Protein AF-A0A268R2W1-F1 (afdb_monomer_lite)

pLDDT: mean 86.7, std 15.05, range [46.5, 98.19]

Radius of gyration: 17.57 Å; chains: 1; bounding box: 34×50×30 Å

Structure (mmCIF, N/CA/C/O backbone):
data_AF-A0A268R2W1-F1
#
_entry.id   AF-A0A268R2W1-F1
#
loop_
_atom_site.group_PDB
_atom_site.id
_atom_site.type_symbol
_atom_site.label_atom_id
_atom_site.label_alt_id
_atom_site.label_comp_id
_atom_site.label_asym_id
_atom_site.label_entity_id
_atom_site.label_seq_id
_atom_site.pdbx_PDB_ins_code
_atom_site.Cartn_x
_atom_site.Cartn_y
_atom_site.Cartn_z
_atom_site.occupancy
_atom_site.B_iso_or_equiv
_atom_site.auth_seq_id
_atom_site.auth_comp_id
_atom_site.auth_asym_id
_atom_site.auth_atom_id
_atom_site.pdbx_PDB_model_num
ATOM 1 N N . LEU A 1 1 ? 11.071 21.072 -6.041 1.00 54.88 1 LEU A N 1
ATOM 2 C CA . LEU A 1 1 ? 11.871 21.108 -4.800 1.00 54.88 1 LEU A CA 1
ATOM 3 C C . LEU A 1 1 ? 11.806 22.559 -4.381 1.00 54.88 1 LEU A C 1
ATOM 5 O O . LEU A 1 1 ? 12.021 23.382 -5.254 1.00 54.88 1 LEU A O 1
ATOM 9 N N . ARG A 1 2 ? 11.337 22.878 -3.172 1.00 46.50 2 ARG A N 1
ATOM 10 C CA . ARG A 1 2 ? 11.274 24.281 -2.748 1.00 46.50 2 ARG A CA 1
ATOM 11 C C . ARG A 1 2 ? 12.691 24.638 -2.313 1.00 46.50 2 ARG A C 1
ATOM 13 O O . ARG A 1 2 ? 13.220 23.981 -1.420 1.00 46.50 2 ARG A O 1
ATOM 20 N N . GLU A 1 3 ? 13.327 25.516 -3.070 1.00 58.03 3 GLU A N 1
ATOM 21 C CA . GLU A 1 3 ? 14.654 26.033 -2.762 1.00 58.03 3 GLU A CA 1
ATOM 22 C C . GLU A 1 3 ? 14.500 27.011 -1.596 1.00 58.03 3 GLU A C 1
ATOM 24 O O . GLU A 1 3 ? 13.631 27.882 -1.639 1.00 58.03 3 GLU A O 1
ATOM 29 N N . ASN A 1 4 ? 15.285 26.830 -0.535 1.00 55.16 4 ASN A N 1
ATOM 30 C CA . ASN A 1 4 ? 15.427 27.852 0.497 1.00 55.16 4 ASN A CA 1
ATOM 31 C C . ASN A 1 4 ? 16.580 28.748 0.052 1.00 55.16 4 ASN A C 1
ATOM 33 O O . ASN A 1 4 ? 17.713 28.580 0.501 1.00 55.16 4 ASN A O 1
ATOM 37 N N . SER A 1 5 ? 16.274 29.628 -0.893 1.00 59.16 5 SER A N 1
ATOM 38 C CA . SER A 1 5 ? 17.209 30.620 -1.408 1.00 59.16 5 SER A CA 1
ATOM 39 C C . SER A 1 5 ? 16.667 31.984 -1.013 1.00 59.16 5 SER A C 1
ATOM 41 O O . SER A 1 5 ? 15.754 32.501 -1.651 1.00 59.16 5 SER A O 1
ATOM 43 N N . SER A 1 6 ? 17.156 32.533 0.099 1.00 63.03 6 SER A N 1
ATOM 44 C CA . SER A 1 6 ? 16.864 33.913 0.492 1.00 63.03 6 SER A CA 1
ATOM 45 C C . SER A 1 6 ? 17.989 34.795 -0.032 1.00 63.03 6 SER A C 1
ATOM 47 O O . SER A 1 6 ? 19.036 34.895 0.607 1.00 63.03 6 SER A O 1
ATOM 49 N N . GLY A 1 7 ? 17.790 35.383 -1.213 1.00 69.12 7 GLY A N 1
ATOM 50 C CA . GLY A 1 7 ? 18.676 36.392 -1.804 1.00 69.12 7 GLY A CA 1
ATOM 51 C C . GLY A 1 7 ? 20.120 35.923 -2.026 1.00 69.12 7 GLY A C 1
ATOM 52 O O . GLY A 1 7 ? 20.475 35.521 -3.127 1.00 69.12 7 GLY A O 1
ATOM 53 N N . GLN A 1 8 ? 20.947 35.975 -0.979 1.00 61.12 8 GLN A N 1
ATOM 54 C CA . GLN A 1 8 ? 22.390 35.723 -1.007 1.00 61.12 8 GLN A CA 1
ATOM 55 C C . GLN A 1 8 ? 22.816 34.326 -0.515 1.00 61.12 8 GLN A C 1
ATOM 57 O O . GLN A 1 8 ? 23.955 33.925 -0.743 1.00 61.12 8 GLN A O 1
ATOM 62 N N . HIS A 1 9 ? 21.931 33.549 0.124 1.00 60.44 9 HIS A N 1
ATOM 63 C CA . HIS A 1 9 ? 22.270 32.206 0.616 1.00 60.44 9 HIS A CA 1
ATOM 64 C C . HIS A 1 9 ? 21.594 31.104 -0.207 1.00 60.44 9 HIS A C 1
ATOM 66 O O . HIS A 1 9 ? 20.369 30.975 -0.195 1.00 60.44 9 HIS A O 1
ATOM 72 N N . LYS A 1 10 ? 22.395 30.264 -0.875 1.00 65.12 10 LYS A N 1
ATOM 73 C CA . LYS A 1 10 ? 21.948 28.989 -1.458 1.00 65.12 10 LYS A CA 1
ATOM 74 C C . LYS A 1 10 ? 22.115 27.880 -0.422 1.00 65.12 10 LYS A C 1
ATOM 76 O O . LYS A 1 10 ? 23.216 27.369 -0.228 1.00 65.12 10 LYS A O 1
ATOM 81 N N . GLY A 1 11 ? 21.022 27.487 0.231 1.00 67.19 11 GLY A N 1
ATOM 82 C CA . GLY A 1 11 ? 21.048 26.384 1.193 1.00 67.19 11 GLY A CA 1
ATOM 83 C C . GLY A 1 11 ? 21.487 25.067 0.541 1.00 67.19 11 GLY A C 1
ATOM 84 O O . GLY A 1 11 ? 20.894 24.617 -0.443 1.00 67.19 11 GLY A O 1
ATOM 85 N N . GLN A 1 12 ? 22.511 24.414 1.097 1.00 66.69 12 GLN A N 1
ATOM 86 C CA . GLN A 1 12 ? 22.932 23.088 0.641 1.00 66.69 12 GLN A CA 1
ATOM 87 C C . GLN A 1 12 ? 21.802 22.067 0.853 1.00 66.69 12 GLN A C 1
ATOM 89 O O . GLN A 1 12 ? 21.214 21.947 1.932 1.00 66.69 12 GLN A O 1
ATOM 94 N N . LYS A 1 13 ? 21.487 21.294 -0.191 1.00 64.00 13 LYS A N 1
ATOM 95 C CA . LYS A 1 13 ? 20.465 20.240 -0.131 1.00 64.00 13 LYS A CA 1
ATOM 96 C C . LYS A 1 13 ? 20.955 19.088 0.755 1.00 64.00 13 LYS A C 1
ATOM 98 O O . LYS A 1 13 ? 21.656 18.202 0.282 1.00 64.00 13 LYS A O 1
ATOM 103 N N . ARG A 1 14 ? 20.539 19.059 2.024 1.00 65.00 14 ARG A N 1
ATOM 104 C CA . ARG A 1 14 ? 20.791 17.930 2.938 1.00 65.00 14 ARG A CA 1
ATOM 105 C C . ARG A 1 14 ? 19.753 16.818 2.748 1.00 65.00 14 ARG A C 1
ATOM 107 O O . ARG A 1 14 ? 18.558 17.081 2.580 1.00 65.00 14 ARG A O 1
ATOM 114 N N . ILE A 1 15 ? 20.189 15.556 2.805 1.00 70.62 15 ILE A N 1
ATOM 115 C CA . ILE A 1 15 ? 19.291 14.390 2.801 1.00 70.62 15 ILE A CA 1
ATOM 116 C C . ILE A 1 15 ? 18.451 14.419 4.088 1.00 70.62 15 ILE A C 1
ATOM 118 O O . ILE A 1 15 ? 18.922 14.062 5.162 1.00 70.62 15 ILE A O 1
ATOM 122 N N . SER A 1 16 ? 17.186 14.836 3.986 1.00 76.31 16 SER A N 1
ATOM 123 C CA . SER A 1 16 ? 16.274 14.996 5.136 1.00 76.31 16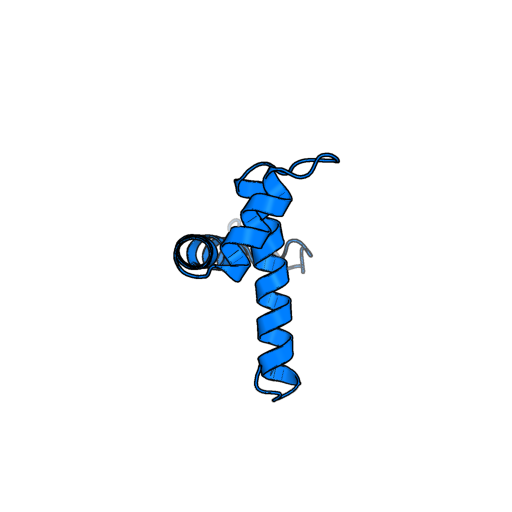 SER A CA 1
ATOM 124 C C . SER A 1 16 ? 15.722 13.685 5.710 1.00 76.31 16 SER A C 1
ATOM 126 O O . SER A 1 16 ? 14.930 13.724 6.646 1.00 76.31 16 SER A O 1
ATOM 128 N N . LYS A 1 17 ? 16.043 12.528 5.106 1.00 74.06 17 LYS A N 1
ATOM 129 C CA . LYS A 1 17 ? 15.477 11.190 5.399 1.00 74.06 17 LYS A CA 1
ATOM 130 C C . LYS A 1 17 ? 13.930 11.093 5.375 1.00 74.06 17 LYS A C 1
ATOM 132 O O . LYS A 1 17 ? 13.381 10.018 5.573 1.00 74.06 17 LYS A O 1
ATOM 137 N N . ARG A 1 18 ? 13.208 12.171 5.034 1.00 76.75 18 ARG A N 1
ATOM 138 C CA . ARG A 1 18 ? 11.730 12.259 4.979 1.00 76.75 18 ARG A CA 1
ATOM 139 C C . ARG A 1 18 ? 11.108 11.606 3.731 1.00 76.75 18 ARG A C 1
ATOM 141 O O . ARG A 1 18 ? 9.886 11.502 3.616 1.00 76.75 18 ARG A O 1
ATOM 148 N N . GLY A 1 19 ? 11.939 11.180 2.781 1.00 80.75 19 GLY A N 1
ATOM 149 C CA . GLY A 1 19 ? 11.513 10.614 1.500 1.00 80.75 19 GLY A CA 1
ATOM 150 C C . GLY A 1 19 ? 10.955 11.652 0.511 1.00 80.75 19 GLY A C 1
ATOM 151 O O . GLY A 1 19 ? 10.750 12.829 0.818 1.00 80.75 19 GLY A O 1
ATOM 152 N N . ARG A 1 20 ? 10.712 11.223 -0.734 1.00 89.12 20 ARG A N 1
ATOM 153 C CA . ARG A 1 20 ? 10.301 12.112 -1.836 1.00 89.12 20 ARG A CA 1
ATOM 154 C C . ARG A 1 20 ? 8.795 12.406 -1.782 1.00 89.12 20 ARG A C 1
ATOM 156 O O . ARG A 1 20 ? 7.978 11.551 -2.117 1.00 89.12 20 ARG A O 1
ATOM 163 N N . ARG A 1 21 ? 8.403 13.646 -1.445 1.00 88.88 21 ARG A N 1
ATOM 164 C CA . ARG A 1 21 ? 6.982 14.077 -1.366 1.00 88.88 21 ARG A CA 1
ATOM 165 C C . ARG A 1 21 ? 6.177 13.764 -2.633 1.00 88.88 21 ARG A C 1
ATOM 167 O O . ARG A 1 21 ? 5.059 13.270 -2.524 1.00 88.88 21 ARG A O 1
ATOM 174 N N . LYS A 1 22 ? 6.738 14.040 -3.819 1.00 92.81 22 LYS A N 1
ATOM 175 C CA . LYS A 1 22 ? 6.069 13.774 -5.107 1.00 92.81 22 LYS A CA 1
ATOM 176 C C . LYS A 1 22 ? 5.765 12.283 -5.293 1.00 92.81 22 LYS A C 1
ATOM 178 O O . LYS A 1 22 ? 4.663 11.945 -5.701 1.00 92.81 22 LYS A O 1
ATOM 183 N N . LEU A 1 23 ? 6.703 11.411 -4.916 1.00 92.81 23 LEU A N 1
ATOM 184 C CA . LEU A 1 23 ? 6.521 9.962 -5.000 1.00 92.81 23 LEU A CA 1
ATOM 185 C C . LEU A 1 23 ? 5.410 9.486 -4.061 1.00 92.81 23 LEU A C 1
ATOM 187 O O . LEU A 1 23 ? 4.533 8.747 -4.483 1.00 92.81 23 LEU A O 1
ATOM 191 N N . ARG A 1 24 ? 5.390 9.967 -2.813 1.00 92.94 24 ARG A N 1
ATOM 192 C CA . ARG A 1 24 ? 4.307 9.653 -1.866 1.00 92.94 24 ARG A CA 1
ATOM 193 C C . ARG A 1 24 ? 2.928 10.042 -2.406 1.00 92.94 24 ARG A C 1
ATOM 195 O O . ARG A 1 24 ? 1.985 9.272 -2.267 1.00 92.94 24 ARG A O 1
ATOM 202 N N . ALA A 1 25 ? 2.814 11.228 -3.005 1.00 95.25 25 ALA A N 1
ATOM 203 C CA . ALA A 1 25 ? 1.561 11.694 -3.595 1.00 95.25 25 ALA A CA 1
ATOM 204 C C . ALA A 1 25 ? 1.140 10.836 -4.798 1.00 95.25 25 ALA A C 1
ATOM 206 O O . ALA A 1 25 ? -0.032 10.491 -4.913 1.00 95.25 25 ALA A O 1
ATOM 207 N N . LEU A 1 26 ? 2.093 10.465 -5.659 1.00 96.75 26 LEU A N 1
ATOM 208 C CA . LEU A 1 26 ? 1.845 9.585 -6.799 1.00 96.75 26 LEU A CA 1
ATOM 209 C C . LEU A 1 26 ? 1.371 8.202 -6.345 1.00 96.75 26 LEU A C 1
ATOM 211 O O . LEU A 1 26 ? 0.323 7.754 -6.791 1.00 96.75 26 LEU A O 1
ATOM 215 N N . LEU A 1 27 ? 2.088 7.569 -5.413 1.00 96.38 27 LEU A N 1
ATOM 216 C CA . LEU A 1 27 ? 1.722 6.257 -4.874 1.00 96.38 27 LEU A CA 1
ATOM 217 C C . LEU A 1 27 ? 0.310 6.269 -4.290 1.00 96.38 27 LEU A C 1
ATOM 219 O O . LEU A 1 27 ? -0.480 5.380 -4.576 1.00 96.38 27 LEU A O 1
ATOM 223 N N . PHE A 1 28 ? -0.039 7.311 -3.534 1.00 96.25 28 PHE A N 1
ATOM 224 C CA . PHE A 1 28 ? -1.384 7.444 -2.983 1.00 96.25 28 PHE A CA 1
ATOM 225 C C . PHE A 1 28 ? -2.459 7.526 -4.078 1.00 96.25 28 PHE A C 1
ATOM 227 O O . PHE A 1 28 ? -3.501 6.891 -3.954 1.00 96.25 28 PHE A O 1
ATOM 234 N N . ARG A 1 29 ? -2.203 8.271 -5.164 1.00 97.38 29 ARG A N 1
ATOM 235 C CA . ARG A 1 29 ? -3.118 8.363 -6.315 1.00 97.38 29 ARG A CA 1
ATOM 236 C C . ARG A 1 29 ? -3.245 7.036 -7.060 1.00 97.38 29 ARG A C 1
ATOM 238 O O . ARG A 1 29 ? -4.355 6.689 -7.432 1.00 97.38 29 ARG A O 1
ATOM 245 N N . VAL A 1 30 ? -2.148 6.297 -7.233 1.00 96.94 30 VAL A N 1
ATOM 246 C CA . VAL A 1 30 ? -2.133 4.968 -7.876 1.00 96.94 30 VAL A CA 1
ATOM 247 C C . VAL A 1 30 ? -2.885 3.933 -7.039 1.00 96.94 30 VAL A C 1
ATOM 249 O O . VAL A 1 30 ? -3.622 3.115 -7.583 1.00 96.94 30 VAL A O 1
ATOM 252 N N . MET A 1 31 ? -2.758 3.988 -5.711 1.00 97.56 31 MET A N 1
ATOM 253 C CA . MET A 1 31 ? -3.435 3.035 -4.833 1.00 97.56 31 MET A CA 1
ATOM 254 C C . MET A 1 31 ? -4.965 3.137 -4.884 1.00 97.56 31 MET A C 1
ATOM 256 O O . MET A 1 31 ? -5.632 2.138 -4.638 1.00 97.56 31 MET A O 1
ATOM 260 N N . MET A 1 32 ? -5.532 4.304 -5.207 1.00 96.06 32 MET A N 1
ATOM 261 C CA . MET A 1 32 ? -6.989 4.497 -5.255 1.00 96.06 32 MET A CA 1
ATOM 262 C C . MET A 1 32 ? -7.691 3.588 -6.281 1.00 96.06 32 MET A C 1
ATOM 264 O O . MET A 1 32 ? 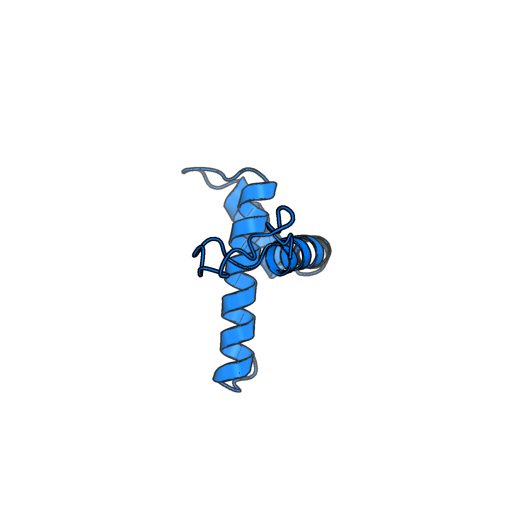-8.541 2.795 -5.870 1.00 96.06 32 MET A O 1
ATOM 268 N N . PRO A 1 33 ? -7.359 3.635 -7.588 1.00 97.06 33 PRO A N 1
ATOM 269 C CA . PRO A 1 33 ? -7.920 2.699 -8.557 1.00 97.06 33 PRO A CA 1
ATOM 270 C C . PRO A 1 33 ? -7.436 1.266 -8.313 1.00 97.06 33 PRO A C 1
ATOM 272 O O . PRO A 1 33 ? -8.192 0.328 -8.540 1.00 97.06 33 PRO A O 1
ATOM 275 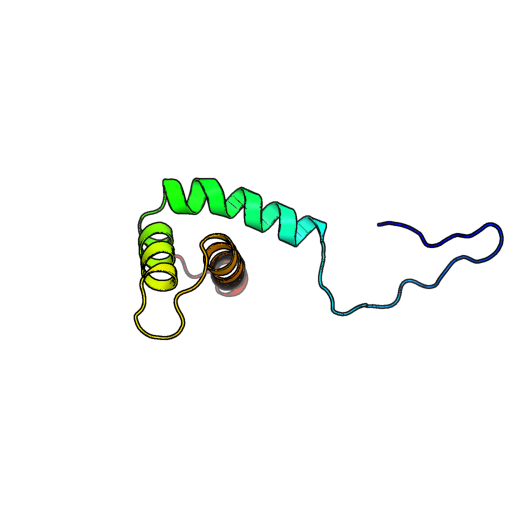N N . MET A 1 34 ? -6.221 1.070 -7.791 1.00 96.38 34 MET A N 1
ATOM 276 C CA . MET A 1 34 ? -5.706 -0.270 -7.506 1.00 96.38 34 MET A CA 1
ATOM 277 C C . MET A 1 34 ? -6.553 -1.004 -6.460 1.00 96.38 34 MET A C 1
ATOM 279 O O . MET A 1 34 ? -6.925 -2.145 -6.683 1.00 96.38 34 MET A O 1
ATOM 283 N N . ILE A 1 35 ? -6.938 -0.348 -5.363 1.00 97.06 35 ILE A N 1
ATOM 284 C CA . ILE A 1 35 ? -7.837 -0.938 -4.353 1.00 97.06 35 ILE A CA 1
ATOM 285 C C . ILE A 1 35 ? -9.238 -1.182 -4.928 1.00 97.06 35 ILE A C 1
ATOM 287 O O . ILE A 1 35 ? -9.901 -2.141 -4.548 1.00 97.06 35 ILE A O 1
ATOM 291 N N . ARG A 1 36 ? -9.702 -0.332 -5.851 1.00 96.38 36 ARG A N 1
ATOM 292 C CA . ARG A 1 36 ? -11.018 -0.491 -6.482 1.00 96.38 36 ARG A CA 1
ATOM 293 C C . ARG A 1 36 ? -11.073 -1.716 -7.399 1.00 96.38 36 ARG A C 1
ATOM 295 O O . ARG A 1 36 ? -12.045 -2.464 -7.342 1.00 96.38 36 ARG A O 1
ATOM 302 N N . HIS A 1 37 ? -10.051 -1.899 -8.232 1.00 96.75 37 HIS A N 1
ATOM 303 C CA . HIS A 1 37 ? -10.072 -2.864 -9.335 1.00 96.75 37 HIS A CA 1
ATOM 304 C C . HIS A 1 37 ? -9.284 -4.152 -9.064 1.00 96.75 37 HIS A C 1
ATOM 306 O O . HIS A 1 37 ? -9.505 -5.141 -9.751 1.00 96.75 37 HIS A O 1
ATOM 312 N N . ASN A 1 38 ? -8.390 -4.180 -8.072 1.00 96.50 38 ASN A N 1
ATOM 313 C CA . ASN A 1 38 ? -7.628 -5.374 -7.711 1.00 96.50 38 ASN A CA 1
ATOM 314 C C . ASN A 1 38 ? -8.139 -5.962 -6.388 1.00 96.50 38 ASN A C 1
ATOM 316 O O . ASN A 1 38 ? -7.998 -5.358 -5.321 1.00 96.50 38 ASN A O 1
ATOM 320 N N . GLU A 1 39 ? -8.701 -7.168 -6.455 1.00 97.00 39 GLU A N 1
ATOM 321 C CA . GLU A 1 39 ? -9.303 -7.840 -5.302 1.00 97.00 39 GLU A CA 1
ATOM 322 C C . GLU A 1 39 ? -8.297 -8.123 -4.176 1.00 97.00 39 GLU A C 1
ATOM 324 O O . GLU A 1 39 ? -8.636 -7.968 -3.003 1.00 97.00 39 GLU A O 1
ATOM 329 N N . ALA A 1 40 ? -7.045 -8.464 -4.498 1.00 96.06 40 ALA A N 1
ATOM 330 C CA . ALA A 1 40 ? -6.024 -8.734 -3.489 1.00 96.06 40 ALA A CA 1
ATOM 331 C C . ALA A 1 40 ? -5.712 -7.479 -2.656 1.00 96.06 40 ALA A C 1
ATOM 333 O O . ALA A 1 40 ? -5.669 -7.530 -1.423 1.00 96.06 40 ALA A O 1
ATOM 334 N N . PHE A 1 41 ? -5.560 -6.322 -3.309 1.00 96.94 41 PHE A N 1
ATOM 335 C CA . PHE A 1 41 ? -5.374 -5.052 -2.604 1.00 96.94 41 PHE A CA 1
ATOM 336 C C . PHE A 1 41 ? -6.638 -4.589 -1.872 1.00 96.94 41 PHE A C 1
ATOM 338 O O . PHE A 1 41 ? -6.512 -3.999 -0.796 1.00 96.94 41 PHE A O 1
ATOM 345 N N . ARG A 1 42 ? -7.835 -4.887 -2.396 1.00 97.94 42 ARG A N 1
ATOM 346 C CA . ARG A 1 42 ? -9.110 -4.617 -1.715 1.00 97.94 42 ARG A CA 1
ATOM 347 C C . ARG A 1 42 ? -9.234 -5.391 -0.405 1.00 97.94 42 ARG A C 1
ATOM 349 O O . ARG A 1 42 ? -9.401 -4.772 0.642 1.00 97.94 42 ARG A O 1
ATOM 356 N N . LYS A 1 43 ? -9.027 -6.709 -0.441 1.00 98.06 43 LYS A N 1
ATOM 357 C CA . LYS A 1 43 ? -9.053 -7.575 0.750 1.00 98.06 43 LYS A CA 1
ATOM 358 C C . LYS A 1 43 ? -8.018 -7.150 1.787 1.00 98.06 43 LYS A C 1
ATOM 360 O O . LYS A 1 43 ? -8.313 -7.088 2.976 1.00 98.06 43 LYS A O 1
ATOM 365 N N . LEU A 1 44 ? -6.807 -6.788 1.352 1.00 97.69 44 LEU A N 1
ATOM 366 C CA . LEU A 1 44 ? -5.792 -6.252 2.262 1.00 97.69 44 LEU A CA 1
ATOM 367 C C . LEU A 1 44 ? -6.224 -4.921 2.890 1.00 97.69 44 LEU A C 1
ATOM 369 O O . LEU A 1 44 ? -5.964 -4.696 4.073 1.00 97.69 44 LEU A O 1
ATOM 373 N N . HIS A 1 45 ? -6.857 -4.033 2.117 1.00 98.06 45 HIS A N 1
ATOM 374 C CA . HIS A 1 45 ? -7.369 -2.768 2.634 1.00 98.06 45 HIS A CA 1
ATOM 375 C C . HIS A 1 45 ? -8.413 -3.001 3.728 1.00 98.06 45 HIS A C 1
ATOM 377 O O . HIS A 1 45 ? -8.257 -2.446 4.816 1.00 98.06 45 HIS A O 1
ATOM 383 N N . GLU A 1 46 ? -9.400 -3.856 3.447 1.00 98.12 46 GLU A N 1
ATOM 384 C CA . GLU A 1 46 ? -10.477 -4.249 4.363 1.00 98.12 46 GLU A CA 1
ATOM 385 C C . GLU A 1 46 ? -9.931 -4.909 5.631 1.00 98.12 46 GLU A C 1
ATOM 387 O O . GLU A 1 46 ? -10.297 -4.519 6.739 1.00 98.12 46 GLU A O 1
ATOM 392 N N . TYR A 1 47 ? -8.981 -5.837 5.492 1.00 98.06 47 TYR A N 1
ATOM 393 C CA . TYR A 1 47 ? -8.304 -6.458 6.629 1.00 98.06 47 TYR A CA 1
ATOM 394 C C . TYR A 1 47 ? -7.667 -5.412 7.552 1.00 98.06 47 TYR A C 1
ATOM 396 O O . TYR A 1 47 ? -7.875 -5.424 8.764 1.00 98.06 47 TYR A O 1
ATOM 404 N N . TYR A 1 48 ? -6.908 -4.463 6.996 1.00 98.19 48 TYR A N 1
ATOM 405 C CA . TYR A 1 48 ? -6.244 -3.443 7.808 1.00 98.19 48 TYR A CA 1
ATOM 406 C C . TYR A 1 48 ? -7.212 -2.468 8.478 1.00 98.19 48 TYR A C 1
ATOM 408 O O . TYR A 1 48 ? -6.883 -1.956 9.550 1.00 98.19 48 TYR A O 1
ATOM 416 N N . THR A 1 49 ? -8.365 -2.183 7.868 1.00 98.12 49 THR A N 1
ATOM 417 C CA . THR A 1 49 ? -9.368 -1.288 8.460 1.00 98.12 49 THR A CA 1
ATOM 418 C C . THR A 1 49 ? -10.250 -1.984 9.492 1.00 98.12 49 THR A C 1
ATOM 420 O O . THR A 1 49 ? -10.705 -1.312 10.410 1.00 98.12 49 THR A O 1
ATOM 423 N N . ASN A 1 50 ? -10.449 -3.302 9.375 1.00 97.94 50 ASN A N 1
ATOM 424 C CA . ASN A 1 50 ? -11.415 -4.058 10.182 1.00 97.94 50 ASN A CA 1
ATOM 425 C C . ASN A 1 50 ? -10.775 -5.021 11.200 1.00 97.94 50 ASN A C 1
ATOM 427 O O . ASN A 1 50 ? -11.489 -5.691 11.940 1.00 97.94 50 ASN A O 1
ATOM 431 N N . ARG A 1 51 ? -9.440 -5.130 11.250 1.00 97.25 51 ARG A N 1
ATOM 432 C CA . ARG A 1 51 ? -8.749 -5.977 12.237 1.00 97.25 51 ARG A CA 1
ATOM 433 C C . ARG A 1 51 ? -9.079 -5.558 13.673 1.00 97.25 51 ARG A C 1
ATOM 435 O O . ARG A 1 51 ? -9.120 -4.370 13.978 1.00 97.25 51 ARG A O 1
ATOM 442 N N . GLN A 1 52 ? -9.225 -6.543 14.559 1.00 96.50 52 GLN A N 1
ATOM 443 C CA . GLN A 1 52 ? -9.611 -6.309 15.956 1.00 96.50 52 GLN A CA 1
ATOM 444 C C . GLN A 1 52 ? -8.567 -5.489 16.728 1.00 96.50 52 GLN A C 1
ATOM 446 O O . GLN A 1 52 ? -8.909 -4.584 17.482 1.00 96.50 52 GLN A O 1
ATOM 451 N N . VAL A 1 53 ? -7.279 -5.764 16.502 1.00 97.25 53 VAL A N 1
ATOM 452 C CA . VAL A 1 53 ? -6.182 -5.063 17.181 1.00 97.25 53 VAL A CA 1
ATOM 453 C C . VAL A 1 53 ? -5.631 -3.951 16.288 1.00 97.25 53 VAL A C 1
ATOM 455 O O . VAL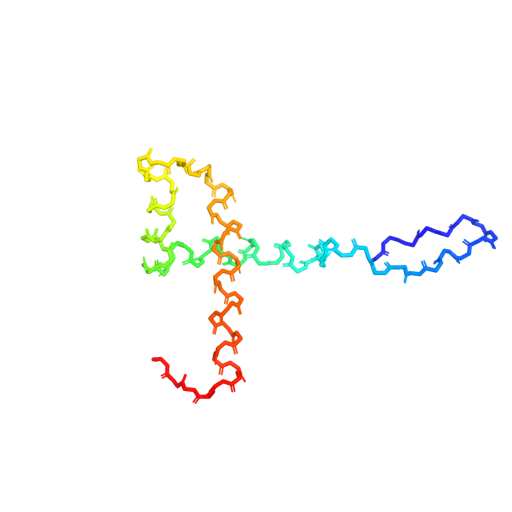 A 1 53 ? -5.107 -4.207 15.201 1.00 97.25 53 VAL A O 1
ATOM 458 N N . ASN A 1 54 ? -5.697 -2.710 16.780 1.00 95.50 54 ASN A N 1
ATOM 459 C CA . ASN A 1 54 ? -5.193 -1.504 16.111 1.00 95.50 54 ASN A CA 1
ATOM 460 C C . ASN A 1 54 ? -5.770 -1.307 14.686 1.00 95.50 54 ASN A C 1
ATOM 462 O O . ASN A 1 54 ? -5.001 -1.275 13.715 1.00 95.50 54 ASN A O 1
ATOM 466 N N . PRO A 1 55 ? -7.102 -1.210 14.510 1.00 97.12 55 PRO A N 1
ATOM 467 C CA . PRO A 1 55 ? -7.701 -0.955 13.202 1.00 97.12 55 PRO A CA 1
ATOM 468 C C . PRO A 1 55 ? -7.162 0.350 12.610 1.00 97.12 55 PRO A C 1
ATOM 470 O O . PRO A 1 55 ? -7.082 1.385 13.274 1.00 97.12 55 PRO A O 1
ATOM 473 N N . LEU A 1 56 ? -6.758 0.308 11.342 1.00 98.00 56 LEU A N 1
ATOM 474 C CA . LEU A 1 56 ? -6.215 1.482 10.670 1.00 98.00 56 LEU A CA 1
ATOM 475 C C . LEU A 1 56 ? -7.337 2.341 10.096 1.00 98.00 56 LEU A C 1
ATOM 477 O O . LEU A 1 56 ? -8.273 1.847 9.471 1.00 98.00 56 LEU A O 1
ATOM 481 N N . ARG A 1 57 ? -7.185 3.666 10.175 1.00 98.06 57 ARG A N 1
ATOM 482 C CA . ARG A 1 57 ? -8.036 4.577 9.399 1.00 98.06 57 ARG A CA 1
ATOM 483 C C . ARG A 1 57 ? -7.815 4.328 7.904 1.00 98.06 57 ARG A C 1
ATOM 485 O O . ARG A 1 57 ? -6.692 4.048 7.481 1.00 98.06 57 ARG A O 1
ATOM 492 N N . LYS A 1 58 ? -8.841 4.552 7.073 1.00 95.56 58 LYS A N 1
ATOM 493 C CA . LYS A 1 58 ? -8.788 4.346 5.606 1.00 95.56 58 LYS A CA 1
ATOM 494 C C . LYS A 1 58 ? -7.504 4.901 4.965 1.00 95.56 58 LYS A C 1
ATOM 496 O O . LYS A 1 58 ? -6.776 4.181 4.287 1.00 95.56 58 LYS A O 1
ATOM 501 N N . LYS A 1 59 ? -7.149 6.160 5.255 1.00 96.56 59 LYS A N 1
ATOM 502 C CA . LYS A 1 59 ? -5.919 6.791 4.729 1.00 96.56 59 LYS A CA 1
ATOM 503 C C . LYS A 1 59 ? -4.6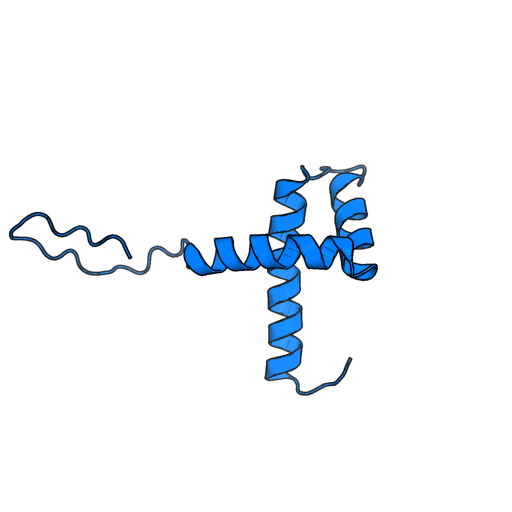29 6.120 5.222 1.00 96.56 59 LYS A C 1
ATOM 505 O O . LYS A 1 59 ? -3.675 6.036 4.456 1.00 96.56 59 LYS A O 1
ATOM 510 N N . GLN A 1 60 ? -4.584 5.650 6.471 1.00 97.31 60 GLN A N 1
ATOM 511 C CA . GLN A 1 60 ? -3.419 4.946 7.021 1.00 97.31 60 GLN A CA 1
ATOM 512 C C . GLN A 1 60 ? -3.231 3.590 6.336 1.00 97.31 60 GLN A C 1
ATOM 514 O O . GLN A 1 60 ? -2.118 3.279 5.918 1.00 97.31 60 GLN A O 1
ATOM 519 N N . SER A 1 61 ? -4.319 2.837 6.142 1.00 98.00 61 SER A N 1
ATOM 520 C CA . SER A 1 61 ? -4.294 1.571 5.400 1.00 98.00 61 SER A CA 1
ATOM 521 C C . SER A 1 61 ? -3.742 1.773 3.981 1.00 98.00 61 SER A C 1
ATOM 523 O O . SER A 1 61 ? -2.804 1.088 3.584 1.00 98.00 61 SER A O 1
ATOM 525 N N . ILE A 1 62 ? -4.190 2.807 3.257 1.00 97.56 62 ILE A N 1
ATOM 526 C CA . ILE A 1 62 ? -3.652 3.133 1.922 1.00 97.56 62 ILE A CA 1
ATOM 527 C C . ILE A 1 62 ? -2.139 3.404 1.965 1.00 97.56 62 ILE A C 1
ATOM 529 O O . ILE A 1 62 ? -1.403 2.917 1.110 1.00 97.56 62 ILE A O 1
ATOM 533 N N . VAL A 1 63 ? -1.646 4.142 2.966 1.00 96.31 63 VAL A N 1
ATOM 534 C CA . VAL A 1 63 ? -0.204 4.418 3.112 1.00 96.31 63 VAL A CA 1
ATOM 535 C C . VAL A 1 63 ? 0.601 3.136 3.358 1.00 96.31 63 VAL A C 1
ATOM 537 O O . VAL A 1 63 ? 1.687 2.993 2.795 1.00 96.31 63 VAL A O 1
ATOM 540 N N . VAL A 1 64 ? 0.074 2.191 4.143 1.00 96.81 64 VAL A N 1
ATOM 541 C CA . VAL A 1 64 ? 0.692 0.867 4.337 1.00 96.81 64 VAL A CA 1
ATOM 542 C C . VAL A 1 64 ? 0.744 0.097 3.017 1.00 96.81 64 VAL A C 1
ATOM 544 O O . VAL A 1 64 ? 1.785 -0.467 2.667 1.00 96.81 64 VAL A 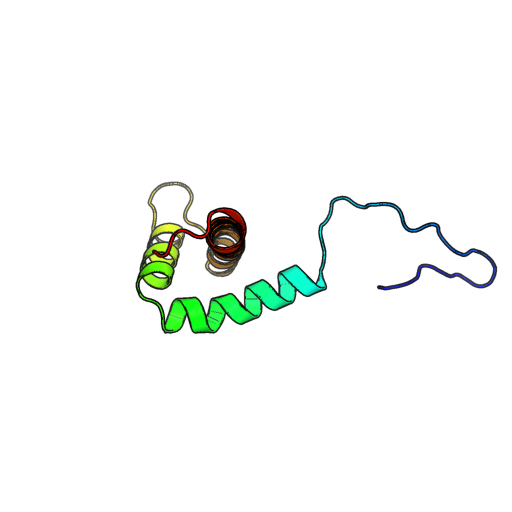O 1
ATOM 547 N N . LEU A 1 65 ? -0.346 0.118 2.248 1.00 97.56 65 LEU A N 1
ATOM 548 C CA . LEU A 1 65 ? -0.419 -0.558 0.954 1.00 97.56 65 LEU A CA 1
ATOM 549 C C . LEU A 1 65 ? 0.533 0.046 -0.086 1.00 97.56 65 LEU A C 1
ATOM 551 O O . LEU A 1 65 ? 1.153 -0.721 -0.817 1.00 97.56 65 LEU A O 1
ATOM 555 N N . CYS A 1 66 ? 0.763 1.366 -0.092 1.00 96.88 66 CYS A N 1
ATOM 556 C CA . CYS A 1 66 ? 1.815 1.980 -0.916 1.00 96.88 66 CYS A CA 1
ATOM 557 C C . CYS A 1 66 ? 3.192 1.342 -0.652 1.00 96.88 66 CYS A C 1
ATOM 559 O O . CYS A 1 66 ? 3.960 1.097 -1.580 1.00 96.88 66 CYS A O 1
ATOM 561 N N . GLY A 1 67 ? 3.514 1.071 0.618 1.00 95.25 67 GLY A N 1
ATOM 562 C CA . GLY A 1 67 ? 4.761 0.408 1.000 1.00 95.25 67 GLY A CA 1
ATOM 563 C C . GLY A 1 67 ? 4.826 -1.048 0.535 1.00 95.25 67 GLY A C 1
ATOM 564 O O . GLY A 1 67 ? 5.872 -1.492 0.065 1.00 95.25 67 GLY A O 1
ATOM 565 N N . LYS A 1 68 ? 3.709 -1.786 0.616 1.00 95.62 68 LYS A N 1
ATOM 566 C CA . LYS A 1 68 ? 3.619 -3.149 0.062 1.00 95.62 68 LYS A CA 1
ATOM 567 C C . LYS A 1 68 ? 3.791 -3.158 -1.455 1.00 95.62 68 LYS A C 1
ATOM 569 O O . LYS A 1 68 ? 4.562 -3.969 -1.952 1.00 95.62 68 LYS A O 1
ATOM 574 N N . LEU A 1 69 ? 3.149 -2.229 -2.164 1.00 95.00 69 LEU A N 1
ATOM 575 C CA . LEU A 1 69 ? 3.276 -2.094 -3.615 1.00 95.00 69 LEU A CA 1
ATOM 576 C C . LEU A 1 69 ? 4.737 -1.891 -4.028 1.00 95.00 69 LEU A C 1
ATOM 578 O O . LEU A 1 69 ? 5.221 -2.583 -4.915 1.00 95.00 69 LEU A O 1
ATOM 582 N N . LEU A 1 70 ? 5.469 -1.008 -3.343 1.00 94.50 70 LEU A N 1
ATOM 583 C CA . LEU A 1 70 ? 6.894 -0.798 -3.621 1.00 94.50 70 LEU A CA 1
ATOM 584 C C . LEU A 1 70 ? 7.727 -2.075 -3.449 1.00 94.50 70 LEU A C 1
ATOM 586 O O . LEU A 1 70 ? 8.617 -2.322 -4.255 1.00 94.50 70 LEU A O 1
ATOM 590 N N . LYS A 1 71 ? 7.439 -2.895 -2.430 1.00 94.12 71 LYS A N 1
ATOM 591 C CA . LYS A 1 71 ? 8.131 -4.179 -2.223 1.00 94.12 71 LYS A CA 1
ATOM 592 C C . LYS A 1 71 ? 7.826 -5.180 -3.337 1.00 94.12 71 LYS A C 1
ATOM 594 O O . LYS A 1 71 ? 8.740 -5.866 -3.782 1.00 94.12 71 LYS A O 1
ATOM 599 N N . VAL A 1 72 ? 6.573 -5.239 -3.793 1.00 92.50 72 VAL A N 1
ATOM 600 C CA . VAL A 1 72 ? 6.162 -6.090 -4.922 1.00 92.50 72 VAL A CA 1
ATOM 601 C C . VAL A 1 72 ? 6.876 -5.656 -6.200 1.00 92.50 72 VAL A C 1
ATOM 603 O O . VAL A 1 72 ? 7.542 -6.474 -6.825 1.00 92.50 72 VAL A O 1
ATOM 606 N N . LEU A 1 73 ? 6.821 -4.363 -6.537 1.00 92.75 73 LEU A N 1
ATOM 607 C CA . LEU A 1 73 ? 7.500 -3.809 -7.711 1.00 92.75 73 LEU A CA 1
ATOM 608 C C . LEU A 1 73 ? 9.007 -4.068 -7.664 1.00 92.75 73 LEU A C 1
ATOM 610 O O . LEU A 1 73 ? 9.580 -4.525 -8.643 1.00 92.75 73 LEU A O 1
ATOM 614 N N . HIS A 1 74 ? 9.640 -3.838 -6.513 1.00 92.19 74 HIS A N 1
ATOM 615 C CA . HIS A 1 74 ? 11.058 -4.124 -6.333 1.00 92.19 74 HIS A CA 1
ATOM 616 C C . HIS A 1 74 ? 11.372 -5.610 -6.530 1.00 92.19 74 HIS A C 1
ATOM 618 O O . HIS A 1 74 ? 12.332 -5.934 -7.219 1.00 92.19 74 HIS A O 1
ATOM 624 N N . GLY A 1 75 ? 10.557 -6.509 -5.971 1.00 92.94 75 GLY A N 1
ATOM 625 C CA . GLY A 1 75 ? 10.689 -7.950 -6.176 1.00 92.94 75 GLY A CA 1
ATOM 626 C C . GLY A 1 75 ? 10.612 -8.340 -7.652 1.00 92.94 75 GLY A C 1
ATOM 627 O O . GLY A 1 75 ? 11.476 -9.072 -8.120 1.00 92.94 75 GLY A O 1
ATOM 628 N N . ILE A 1 76 ? 9.648 -7.792 -8.396 1.00 89.75 76 ILE A N 1
ATOM 629 C CA . ILE A 1 76 ? 9.507 -8.025 -9.842 1.00 89.75 76 ILE A CA 1
ATOM 630 C C . ILE A 1 76 ? 10.739 -7.504 -10.594 1.00 89.75 76 ILE A C 1
ATOM 632 O O . ILE A 1 76 ? 11.355 -8.246 -11.355 1.00 89.75 76 ILE A O 1
ATOM 636 N N . SER A 1 77 ? 11.142 -6.254 -10.342 1.00 88.88 77 SER A N 1
ATOM 637 C CA . SER A 1 77 ? 12.260 -5.614 -11.047 1.00 88.88 77 SER A CA 1
ATOM 638 C C . SER A 1 77 ? 13.629 -6.215 -10.732 1.00 88.88 77 SER A C 1
ATOM 640 O O . SER A 1 77 ? 14.537 -6.068 -11.537 1.00 88.88 77 SER A O 1
ATOM 642 N N . THR A 1 78 ? 13.811 -6.839 -9.566 1.00 91.31 78 THR A N 1
ATOM 643 C CA . THR A 1 78 ? 15.120 -7.381 -9.154 1.00 91.31 78 THR A CA 1
ATOM 644 C C . THR A 1 78 ? 15.232 -8.882 -9.316 1.00 91.31 78 THR A C 1
ATOM 646 O O . THR A 1 78 ? 16.332 -9.384 -9.524 1.00 91.31 78 THR A O 1
ATOM 649 N N . LYS A 1 79 ? 14.123 -9.617 -9.189 1.00 79.50 79 LYS A N 1
ATOM 650 C CA . LYS A 1 79 ? 14.164 -11.081 -9.163 1.00 79.50 79 LYS A CA 1
ATOM 651 C C . LYS A 1 79 ? 13.757 -11.723 -10.482 1.00 79.50 79 LYS A C 1
ATOM 653 O O . LYS A 1 79 ? 13.887 -12.935 -10.561 1.00 79.50 79 LYS A O 1
ATOM 658 N N . HIS A 1 80 ? 13.276 -10.967 -11.480 1.00 66.50 80 HIS A N 1
ATOM 659 C CA . HIS A 1 80 ? 12.816 -11.471 -12.791 1.00 66.50 80 HIS A CA 1
ATOM 660 C C . HIS A 1 80 ? 11.918 -12.726 -12.718 1.00 66.50 80 HIS A C 1
ATOM 662 O O . HIS A 1 80 ? 11.790 -13.471 -13.684 1.00 66.50 80 HIS A O 1
ATOM 668 N N . LYS A 1 81 ? 11.280 -12.974 -11.570 1.00 59.19 81 LYS A N 1
ATOM 669 C CA . LYS A 1 81 ? 10.343 -14.076 -11.385 1.00 59.19 81 LYS A CA 1
ATOM 670 C C . LYS A 1 81 ? 8.960 -13.537 -11.705 1.00 59.19 81 LYS A C 1
ATOM 672 O O . LYS A 1 81 ? 8.495 -12.615 -11.032 1.00 59.19 81 LYS A O 1
ATOM 677 N N . ALA A 1 82 ? 8.353 -14.079 -12.756 1.00 53.62 82 ALA A N 1
ATOM 678 C CA . ALA A 1 82 ? 6.941 -13.873 -13.030 1.00 53.62 82 ALA A CA 1
ATOM 679 C C . ALA A 1 82 ? 6.132 -14.422 -11.842 1.00 53.62 82 ALA A C 1
ATOM 681 O O . ALA A 1 82 ? 6.451 -15.495 -11.324 1.00 53.62 82 ALA A O 1
ATOM 682 N N . PHE A 1 83 ? 5.167 -13.632 -11.375 1.00 55.28 83 PHE A N 1
ATOM 683 C CA . PHE A 1 83 ? 4.143 -14.070 -10.429 1.00 55.28 83 PHE A CA 1
ATOM 684 C C . PHE A 1 83 ? 2.989 -14.706 -11.191 1.00 55.28 83 PHE A C 1
ATOM 686 O O . PHE A 1 83 ? 2.672 -14.175 -12.280 1.00 55.28 83 PHE A O 1
#

Organism: Shouchella clausii (NCBI:txid79880)

Secondary structure (DSSP, 8-state):
----EETTEE------SS--HHHHHHHHHHHHHHHHH-HHHHHHHHHHHH-SSSPPPHHHHHHHHHHHHHHHHHHHHHH----

InterPro domains:
  IPR003346 Transposase IS116/IS110/IS902, C-terminal [PF02371] (2-45)

Foldseek 3Di:
DDFPDDPPDGDDDDPPVPDDPVLLVVLLVVLPVCLVPPVVLVVQLCCQQPPPPNRDDSSRSSSVVSVVVVVVVCCCVPVVDDD

Sequence (83 aa):
LRENSSGQHKGQKRISKRGRRKLRALLFRVMMPMIRHNEAFRKLHEYYTNRQVNPLRKKQSIVVLCGKLLKVLHGISTKHKAF